Protein AF-A0A850QQF5-F1 (afdb_monomer_lite)

Structure (mmCIF, N/CA/C/O backbone):
data_AF-A0A850QQF5-F1
#
_entry.id   AF-A0A850QQF5-F1
#
loop_
_atom_site.group_PDB
_atom_site.id
_atom_site.type_symbol
_atom_site.label_atom_id
_atom_site.label_alt_id
_atom_site.label_comp_id
_atom_site.label_asym_id
_atom_site.label_entity_id
_atom_site.label_seq_id
_atom_site.pdbx_PDB_ins_code
_atom_site.Cartn_x
_atom_site.Cartn_y
_atom_site.Cartn_z
_atom_site.occupancy
_atom_site.B_iso_or_equiv
_atom_site.auth_seq_id
_atom_site.auth_comp_id
_atom_site.auth_asym_id
_atom_site.auth_atom_id
_atom_site.pdbx_PDB_model_num
ATOM 1 N N . SER A 1 1 ? -0.152 3.761 -12.216 1.00 79.38 1 SER A N 1
ATOM 2 C CA . SER A 1 1 ? 0.917 3.178 -11.365 1.00 79.38 1 SER A CA 1
ATOM 3 C C . SER A 1 1 ? 0.499 1.844 -10.748 1.00 79.38 1 SER A C 1
ATOM 5 O O . SER A 1 1 ? -0.694 1.642 -10.555 1.00 79.38 1 SER A O 1
ATOM 7 N N . LEU A 1 2 ? 1.437 0.941 -10.398 1.00 84.88 2 LEU A N 1
ATOM 8 C CA . LEU A 1 2 ? 1.131 -0.352 -9.733 1.00 84.88 2 LEU A CA 1
ATOM 9 C C . LEU A 1 2 ? 0.282 -0.172 -8.464 1.00 84.88 2 LEU A C 1
ATOM 11 O O . LEU A 1 2 ? -0.657 -0.926 -8.226 1.00 84.88 2 LEU A O 1
ATOM 15 N N . TYR A 1 3 ? 0.544 0.901 -7.714 1.00 83.25 3 TYR A N 1
ATOM 16 C CA . TYR A 1 3 ? -0.250 1.305 -6.555 1.00 83.25 3 TYR A CA 1
ATOM 17 C C . TYR A 1 3 ? -1.742 1.525 -6.871 1.00 83.25 3 TYR A C 1
ATOM 19 O O . TYR A 1 3 ? -2.594 1.119 -6.085 1.00 83.25 3 TYR A O 1
ATOM 27 N N . GLU A 1 4 ? -2.086 2.122 -8.019 1.00 85.31 4 GLU A N 1
ATOM 28 C CA . GLU A 1 4 ? -3.485 2.353 -8.421 1.00 85.31 4 GLU A CA 1
ATOM 29 C C . GLU A 1 4 ? -4.200 1.058 -8.802 1.00 85.31 4 GLU A C 1
ATOM 31 O O . GLU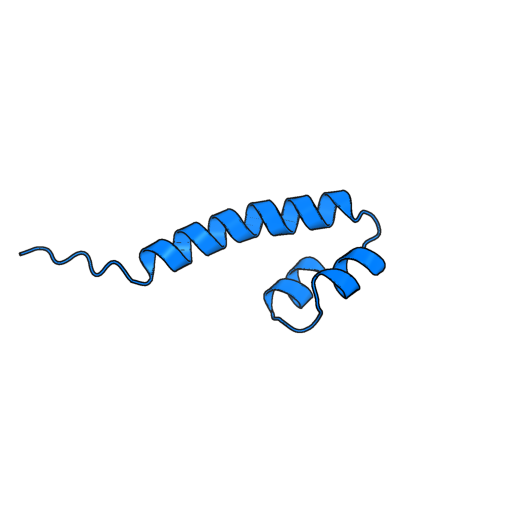 A 1 4 ? -5.368 0.871 -8.473 1.00 85.31 4 GLU A O 1
ATOM 36 N N . LEU A 1 5 ? -3.505 0.154 -9.497 1.00 87.81 5 LEU A N 1
ATOM 37 C CA . LEU A 1 5 ? -4.046 -1.158 -9.856 1.00 87.81 5 LEU A CA 1
ATOM 38 C C . LEU A 1 5 ? -4.293 -1.993 -8.596 1.00 87.81 5 LEU A C 1
ATOM 40 O O . LEU A 1 5 ? -5.363 -2.580 -8.454 1.00 87.81 5 LEU A O 1
ATOM 44 N N . PHE A 1 6 ? -3.352 -1.964 -7.649 1.00 86.38 6 PHE A N 1
ATOM 45 C CA . PHE A 1 6 ? -3.511 -2.576 -6.333 1.00 86.38 6 PHE A CA 1
ATOM 46 C C . PHE A 1 6 ? -4.686 -1.960 -5.557 1.00 86.38 6 PHE A C 1
ATOM 48 O O . PHE A 1 6 ? -5.548 -2.680 -5.064 1.00 86.38 6 PHE A O 1
ATOM 55 N N . THR A 1 7 ? -4.793 -0.626 -5.499 1.00 82.94 7 THR A N 1
ATOM 56 C CA . THR A 1 7 ? -5.897 0.040 -4.779 1.00 82.94 7 THR A CA 1
ATOM 57 C C . THR A 1 7 ? -7.267 -0.149 -5.424 1.00 82.94 7 THR A C 1
ATOM 59 O O . THR A 1 7 ? -8.266 0.022 -4.724 1.00 82.94 7 THR A O 1
ATOM 62 N N . LYS A 1 8 ? -7.321 -0.505 -6.712 1.00 87.75 8 LYS A N 1
ATOM 63 C CA . LYS A 1 8 ? -8.532 -0.925 -7.435 1.00 87.75 8 LYS A CA 1
ATOM 64 C C . LYS A 1 8 ? -8.821 -2.429 -7.311 1.00 87.75 8 LYS A C 1
ATOM 66 O O . LYS A 1 8 ? -9.832 -2.879 -7.836 1.00 87.75 8 LYS A O 1
ATOM 71 N N . GLY A 1 9 ? -7.950 -3.204 -6.657 1.00 85.81 9 GLY A N 1
ATOM 72 C CA . GLY A 1 9 ? -8.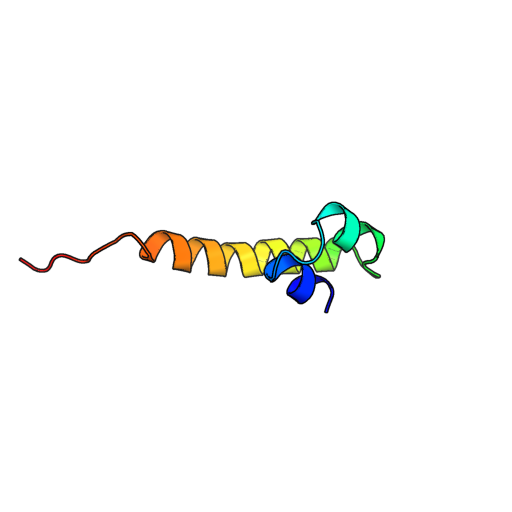074 -4.661 -6.546 1.00 85.81 9 GLY A CA 1
ATOM 73 C C . GLY A 1 9 ? -7.808 -5.415 -7.854 1.00 85.81 9 GLY A C 1
ATOM 74 O O . GLY A 1 9 ? -8.182 -6.576 -7.971 1.00 85.81 9 GLY A O 1
ATOM 75 N N . ALA A 1 10 ? -7.184 -4.768 -8.844 1.00 90.81 10 ALA A N 1
ATOM 76 C CA . ALA A 1 10 ? -6.886 -5.365 -10.146 1.00 90.81 10 ALA A CA 1
ATOM 77 C C . ALA A 1 10 ? -5.663 -6.299 -10.111 1.00 90.81 10 ALA A C 1
ATOM 79 O O . ALA A 1 10 ? -5.551 -7.187 -10.950 1.00 90.81 10 ALA A O 1
ATOM 80 N N . ILE A 1 11 ? -4.749 -6.089 -9.156 1.00 90.88 11 ILE A N 1
ATOM 81 C CA . ILE A 1 11 ? -3.569 -6.930 -8.911 1.00 90.88 11 ILE A CA 1
ATOM 82 C C . ILE A 1 11 ? -3.381 -7.149 -7.408 1.00 90.88 11 ILE A C 1
ATOM 84 O O . ILE A 1 11 ? -3.790 -6.313 -6.597 1.00 90.88 11 ILE A O 1
ATOM 88 N N . THR A 1 12 ? -2.743 -8.257 -7.033 1.00 88.06 12 THR A N 1
ATOM 89 C CA . THR A 1 12 ? -2.430 -8.559 -5.629 1.00 88.06 12 THR A CA 1
ATOM 90 C C . THR A 1 12 ? -1.225 -7.751 -5.135 1.00 88.06 12 THR A C 1
ATOM 92 O O . THR A 1 12 ? -0.407 -7.301 -5.938 1.00 88.06 12 THR A O 1
ATOM 95 N N . GLU A 1 13 ? -1.073 -7.574 -3.813 1.00 85.44 13 GLU A N 1
ATOM 96 C CA . GLU A 1 13 ? 0.137 -6.947 -3.239 1.00 85.44 13 GLU A CA 1
ATOM 97 C C . GLU A 1 13 ? 1.401 -7.685 -3.704 1.00 85.44 13 GLU A C 1
ATOM 99 O O . GLU A 1 13 ? 2.403 -7.059 -4.040 1.00 85.44 13 GLU A O 1
ATOM 104 N N . GLN A 1 14 ? 1.333 -9.016 -3.783 1.00 88.19 14 GLN A N 1
ATOM 105 C CA . GLN A 1 14 ? 2.448 -9.849 -4.211 1.00 88.19 14 GLN A CA 1
ATOM 106 C C . GLN A 1 14 ? 2.820 -9.601 -5.681 1.00 88.19 14 GLN A C 1
ATOM 108 O O . GLN A 1 14 ? 4.004 -9.458 -5.980 1.00 88.19 14 GLN A O 1
ATOM 113 N N . ASP A 1 15 ? 1.843 -9.516 -6.588 1.00 90.00 15 ASP A N 1
ATOM 114 C CA . ASP A 1 15 ? 2.090 -9.194 -8.003 1.00 90.00 15 ASP A CA 1
ATOM 115 C C . ASP A 1 15 ? 2.624 -7.775 -8.172 1.00 90.00 15 ASP A C 1
ATOM 117 O O . ASP A 1 15 ? 3.560 -7.537 -8.936 1.00 90.00 15 ASP A O 1
ATOM 121 N N . ALA A 1 16 ? 2.061 -6.834 -7.413 1.00 87.62 16 ALA A N 1
ATOM 122 C CA . ALA A 1 16 ? 2.490 -5.449 -7.432 1.00 87.62 16 ALA A CA 1
ATOM 123 C C . ALA A 1 16 ? 3.947 -5.310 -6.964 1.00 87.62 16 ALA A C 1
ATOM 125 O O . ALA A 1 16 ? 4.712 -4.585 -7.591 1.00 87.62 16 ALA A O 1
ATOM 126 N N . LEU A 1 17 ? 4.354 -6.029 -5.910 1.00 87.19 17 LEU A N 1
ATOM 127 C CA . LEU A 1 17 ? 5.727 -6.010 -5.392 1.00 87.19 17 LEU A CA 1
ATOM 128 C C . LEU A 1 17 ? 6.735 -6.690 -6.320 1.00 87.19 17 LEU A C 1
ATOM 130 O O . LEU A 1 17 ? 7.868 -6.225 -6.390 1.00 87.19 17 LEU A O 1
ATOM 134 N N . HIS A 1 18 ? 6.346 -7.749 -7.034 1.00 88.62 18 HIS A N 1
ATOM 135 C CA . HIS A 1 18 ? 7.235 -8.413 -7.995 1.00 88.62 18 HIS A CA 1
ATOM 136 C C . HIS A 1 18 ? 7.503 -7.567 -9.243 1.00 88.62 18 HIS A C 1
ATOM 138 O O . HIS A 1 18 ? 8.593 -7.649 -9.799 1.00 88.62 18 HIS A O 1
ATOM 144 N N . HIS A 1 19 ? 6.523 -6.776 -9.686 1.00 86.12 19 HIS A N 1
ATOM 145 C CA . HIS A 1 19 ? 6.665 -5.889 -10.846 1.00 86.12 19 HIS A CA 1
ATOM 146 C C . HIS A 1 19 ? 7.129 -4.472 -10.493 1.00 86.12 19 HIS A C 1
ATOM 148 O O . HIS A 1 19 ? 7.376 -3.677 -11.397 1.00 86.12 19 HIS A O 1
ATOM 154 N N . ALA A 1 20 ? 7.214 -4.122 -9.209 1.00 87.69 20 ALA A N 1
ATOM 155 C CA . ALA A 1 20 ? 7.675 -2.806 -8.796 1.00 87.69 20 ALA A CA 1
ATOM 156 C C . ALA A 1 20 ? 9.175 -2.654 -9.050 1.00 87.69 20 ALA A C 1
ATOM 158 O O . ALA A 1 20 ? 9.969 -3.435 -8.531 1.00 87.69 20 ALA A O 1
ATOM 159 N N . ASP A 1 21 ? 9.558 -1.581 -9.745 1.00 85.88 21 ASP A N 1
ATOM 160 C CA . ASP A 1 21 ? 10.964 -1.193 -9.909 1.00 85.88 21 ASP A CA 1
ATOM 161 C C . ASP A 1 21 ? 11.662 -1.010 -8.545 1.00 85.88 21 ASP A C 1
ATOM 163 O O . ASP A 1 21 ? 12.831 -1.353 -8.380 1.00 85.88 21 ASP A O 1
ATOM 167 N N . SER A 1 22 ? 10.904 -0.537 -7.545 1.00 88.50 22 SER A N 1
AT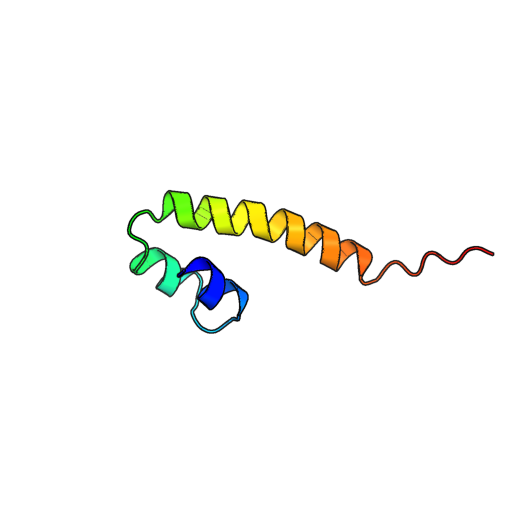OM 168 C CA . SER A 1 22 ? 11.320 -0.394 -6.145 1.00 88.50 22 SER A CA 1
ATOM 169 C C . SER A 1 22 ? 10.236 -0.936 -5.197 1.00 88.50 22 SER A C 1
ATOM 171 O O . SER A 1 22 ? 9.321 -0.199 -4.811 1.00 88.50 22 SER A O 1
ATOM 173 N N . PRO A 1 23 ? 10.328 -2.202 -4.745 1.00 85.75 23 PRO A N 1
ATOM 174 C CA . PRO A 1 23 ? 9.349 -2.814 -3.836 1.00 85.75 23 PRO A CA 1
ATOM 175 C C . PRO A 1 23 ? 9.192 -2.054 -2.512 1.00 85.75 23 PRO A C 1
ATOM 177 O O . PRO A 1 23 ? 8.116 -2.037 -1.912 1.00 85.75 23 PRO A O 1
ATOM 180 N N . ASN A 1 24 ? 10.264 -1.401 -2.056 1.00 86.69 24 ASN A N 1
ATOM 181 C CA . ASN A 1 24 ? 10.259 -0.590 -0.843 1.00 86.69 24 ASN A CA 1
ATOM 182 C C . ASN A 1 24 ? 9.395 0.673 -0.992 1.00 86.69 24 ASN A C 1
ATOM 184 O O . ASN A 1 24 ? 8.577 0.961 -0.119 1.00 86.69 24 ASN A O 1
ATOM 188 N N . ASP A 1 25 ? 9.520 1.379 -2.118 1.00 88.12 25 ASP A N 1
ATOM 189 C CA . ASP A 1 25 ? 8.716 2.573 -2.403 1.00 88.12 25 ASP A CA 1
ATOM 190 C C . ASP A 1 25 ? 7.246 2.205 -2.571 1.00 88.12 25 ASP A C 1
ATOM 192 O O . ASP A 1 25 ? 6.368 2.891 -2.048 1.00 88.12 25 ASP A O 1
ATOM 196 N N . LEU A 1 26 ? 6.965 1.065 -3.213 1.00 86.44 26 LEU A N 1
ATOM 197 C CA . LEU A 1 26 ? 5.603 0.558 -3.315 1.00 86.44 26 LEU A CA 1
ATOM 198 C C . LEU A 1 26 ? 5.022 0.222 -1.931 1.00 86.44 26 LEU A C 1
ATOM 200 O O . LEU A 1 26 ? 3.897 0.627 -1.642 1.00 86.44 26 LEU A O 1
ATOM 204 N N . ARG A 1 27 ? 5.777 -0.446 -1.040 1.00 87.44 27 ARG A N 1
ATOM 205 C CA . ARG A 1 27 ? 5.345 -0.683 0.355 1.00 87.44 27 ARG A CA 1
ATOM 206 C C . ARG A 1 27 ? 5.095 0.622 1.096 1.00 87.44 27 ARG A C 1
ATOM 208 O O . ARG A 1 27 ? 4.128 0.697 1.851 1.00 87.44 27 ARG A O 1
ATOM 215 N N . LEU A 1 28 ? 5.934 1.639 0.894 1.00 87.81 28 LEU A N 1
ATOM 216 C CA . LEU A 1 28 ? 5.745 2.946 1.513 1.00 87.81 28 LEU A CA 1
ATOM 217 C C . LEU A 1 28 ? 4.454 3.602 1.013 1.00 87.81 28 LEU A C 1
ATOM 219 O O . LEU A 1 28 ? 3.635 4.004 1.835 1.00 87.81 28 LEU A O 1
ATOM 223 N N .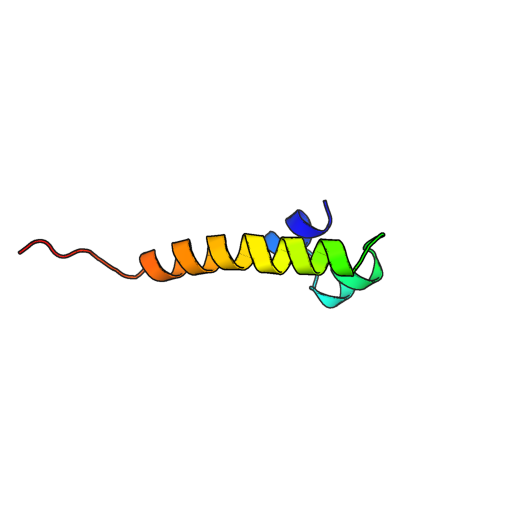 MET A 1 29 ? 4.219 3.631 -0.300 1.00 85.81 29 MET A N 1
ATOM 224 C CA . MET A 1 29 ? 2.987 4.166 -0.894 1.00 85.81 29 MET A CA 1
ATOM 225 C C . MET A 1 29 ? 1.741 3.414 -0.418 1.00 85.81 29 MET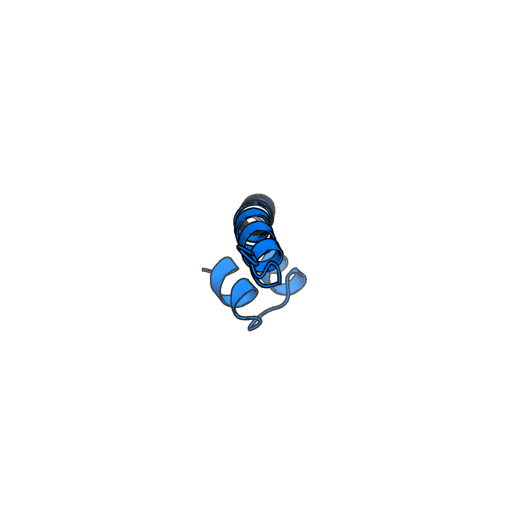 A C 1
ATOM 227 O O . MET A 1 29 ? 0.755 4.044 -0.041 1.00 85.81 29 MET A O 1
ATOM 231 N N . ILE A 1 30 ? 1.799 2.079 -0.356 1.00 86.00 30 ILE A N 1
ATOM 232 C CA . ILE A 1 30 ? 0.719 1.247 0.186 1.00 86.00 30 ILE A CA 1
ATOM 233 C C . ILE A 1 30 ? 0.483 1.578 1.657 1.00 86.00 30 ILE A C 1
ATOM 235 O O . ILE A 1 30 ? -0.657 1.804 2.043 1.00 86.00 30 ILE A O 1
ATOM 239 N N . LYS A 1 31 ? 1.527 1.658 2.486 1.00 84.19 31 LYS A N 1
ATOM 240 C CA . LYS A 1 31 ? 1.409 1.962 3.920 1.00 84.19 31 LYS A CA 1
ATOM 241 C C . LYS A 1 31 ? 0.852 3.366 4.165 1.00 84.19 31 LYS A C 1
ATOM 243 O O . LYS A 1 31 ? 0.007 3.518 5.040 1.00 84.19 31 LYS A O 1
ATOM 248 N N . VAL A 1 32 ? 1.328 4.371 3.427 1.00 84.81 32 VAL A N 1
ATOM 249 C CA . VAL A 1 32 ? 0.887 5.771 3.536 1.00 84.81 32 VAL A CA 1
ATOM 250 C C . VAL A 1 32 ? -0.562 5.891 3.079 1.00 84.81 32 VAL A C 1
ATOM 252 O O . VAL A 1 32 ? -1.418 6.233 3.885 1.00 84.81 32 VAL A O 1
ATOM 255 N N . GLY A 1 33 ? -0.872 5.461 1.856 1.00 75.44 33 GLY A N 1
ATOM 256 C CA . GLY A 1 33 ? -2.235 5.510 1.338 1.00 75.44 33 GLY A CA 1
ATOM 257 C C . GLY A 1 33 ? -3.221 4.614 2.091 1.00 75.44 33 GLY A C 1
ATOM 258 O O . GLY A 1 33 ? -4.403 4.931 2.170 1.00 75.44 33 GLY A O 1
ATOM 259 N N . SER A 1 34 ? -2.757 3.525 2.714 1.00 71.25 34 SER A N 1
ATOM 260 C CA . SER A 1 34 ? -3.580 2.717 3.624 1.00 71.25 34 SER A CA 1
ATOM 261 C C . SER A 1 34 ? -3.853 3.420 4.944 1.00 71.25 34 SER A C 1
ATOM 263 O O . SER A 1 34 ? -4.895 3.158 5.525 1.00 71.25 34 SER A O 1
ATOM 265 N N . LYS A 1 35 ? -2.977 4.302 5.444 1.00 64.88 35 LYS A N 1
ATOM 266 C CA . LYS A 1 35 ? -3.284 5.121 6.629 1.00 64.88 35 LYS A CA 1
ATOM 267 C C . LYS A 1 35 ? -4.370 6.141 6.313 1.00 64.88 35 LYS A C 1
ATOM 269 O O . LYS A 1 35 ? -5.299 6.257 7.103 1.00 64.88 35 LYS A O 1
ATOM 274 N N . ASP A 1 36 ? -4.310 6.780 5.147 1.00 61.91 36 ASP A N 1
ATOM 275 C CA . ASP A 1 36 ? -5.379 7.665 4.672 1.00 61.91 36 ASP A CA 1
ATOM 276 C C . ASP A 1 36 ? -6.680 6.887 4.444 1.00 61.91 36 ASP A C 1
ATOM 278 O O . ASP A 1 36 ? -7.736 7.293 4.921 1.00 61.91 36 ASP A O 1
ATOM 282 N N . LYS A 1 37 ? -6.607 5.706 3.808 1.00 60.00 37 LYS A N 1
ATOM 283 C CA . LYS A 1 37 ? -7.765 4.819 3.632 1.00 60.00 37 LYS A CA 1
ATOM 284 C C . LYS A 1 37 ? -8.316 4.287 4.958 1.00 60.00 37 LYS A C 1
ATOM 286 O O . LYS A 1 37 ? -9.522 4.182 5.117 1.00 60.00 37 LYS A O 1
ATOM 291 N N . THR A 1 38 ? -7.472 3.925 5.915 1.00 56.59 38 THR A N 1
ATOM 292 C CA . THR A 1 38 ? -7.926 3.431 7.225 1.00 56.59 38 THR A CA 1
ATOM 293 C C . THR A 1 38 ? -8.542 4.565 8.027 1.00 56.59 38 THR A C 1
ATOM 295 O O . THR A 1 38 ? -9.548 4.336 8.682 1.00 56.59 38 THR A O 1
ATOM 298 N N . ALA A 1 39 ? -8.003 5.786 7.924 1.00 57.25 39 ALA A N 1
ATOM 299 C CA . ALA A 1 39 ? -8.637 6.964 8.495 1.00 57.25 39 ALA A CA 1
ATOM 300 C C . ALA A 1 39 ? -10.039 7.139 7.905 1.00 57.25 39 ALA A C 1
ATOM 302 O O . ALA A 1 39 ? -10.980 7.084 8.675 1.00 57.25 39 ALA A O 1
ATOM 303 N N . ILE A 1 40 ? -10.210 7.214 6.577 1.00 56.94 40 ILE A N 1
ATOM 304 C CA . ILE A 1 40 ? -11.544 7.376 5.954 1.00 56.94 40 ILE A CA 1
ATOM 305 C C . ILE A 1 40 ? -12.505 6.202 6.233 1.00 56.94 40 ILE A C 1
ATOM 307 O O . ILE A 1 40 ? -13.677 6.446 6.489 1.00 56.94 40 ILE A O 1
ATOM 311 N N . ASN A 1 41 ? -12.032 4.948 6.261 1.00 57.44 41 ASN A N 1
ATOM 312 C CA . ASN A 1 41 ? -12.874 3.786 6.593 1.00 57.44 41 ASN A CA 1
ATOM 313 C C . ASN A 1 41 ? -13.233 3.734 8.090 1.00 57.44 41 ASN A C 1
ATOM 315 O O . ASN A 1 41 ? -14.270 3.190 8.448 1.00 57.44 41 ASN A O 1
ATOM 319 N N . ALA A 1 42 ? -12.408 4.305 8.977 1.00 57.62 42 ALA A N 1
ATOM 320 C CA . ALA A 1 42 ? -12.733 4.428 10.398 1.00 57.62 42 ALA A CA 1
ATOM 321 C C . ALA A 1 42 ? -13.800 5.506 10.674 1.00 57.62 42 ALA A C 1
ATOM 323 O O . ALA A 1 42 ? -14.434 5.464 11.725 1.00 57.62 42 ALA A O 1
ATOM 324 N N . LEU A 1 43 ? -14.021 6.446 9.744 1.00 58.09 43 LEU A N 1
ATOM 325 C CA . LEU A 1 43 ? -15.109 7.438 9.815 1.00 58.09 43 LEU A CA 1
ATOM 326 C C . LEU A 1 43 ? -16.385 6.948 9.110 1.00 58.09 43 LEU A C 1
ATOM 328 O O . LEU A 1 43 ? -17.458 7.452 9.417 1.00 58.09 43 LEU A O 1
ATOM 332 N N . ASP A 1 44 ? -16.282 5.965 8.208 1.00 60.91 44 ASP A N 1
ATOM 333 C CA . ASP A 1 44 ? -17.401 5.418 7.413 1.00 60.91 44 ASP A CA 1
ATOM 334 C C . ASP A 1 44 ? -18.478 4.709 8.266 1.00 60.91 44 ASP A C 1
ATOM 336 O O . ASP A 1 44 ? -19.563 4.401 7.786 1.00 60.91 44 ASP A O 1
ATOM 340 N N . GLY A 1 45 ? -18.205 4.486 9.558 1.00 57.91 45 GLY A N 1
ATOM 341 C CA . GLY A 1 45 ? -19.152 3.929 10.533 1.00 57.91 45 GLY A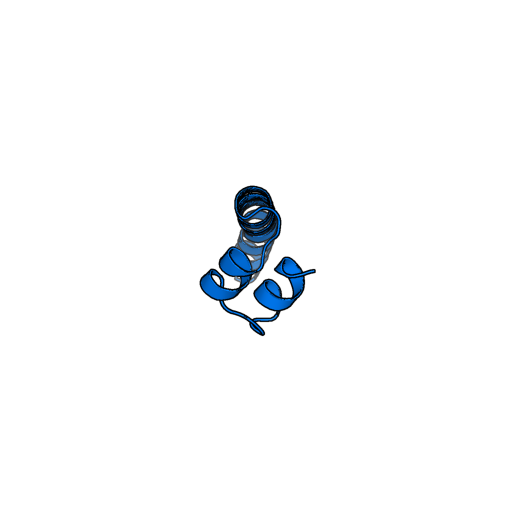 CA 1
ATOM 342 C C . GLY A 1 45 ? -19.458 4.828 11.735 1.00 57.91 45 GLY A C 1
ATOM 343 O O . GLY A 1 45 ? -20.191 4.405 12.626 1.00 57.91 45 GLY A O 1
ATOM 344 N N . VAL A 1 46 ? -18.905 6.045 11.801 1.00 60.59 46 VAL A N 1
ATOM 345 C CA . VAL A 1 46 ? -19.218 7.002 12.873 1.00 60.59 46 VAL A CA 1
ATOM 346 C C . VAL A 1 46 ? -20.290 7.953 12.354 1.00 60.59 46 VAL A C 1
ATOM 348 O O . VAL A 1 46 ? -20.002 9.033 11.841 1.00 60.59 46 VAL A O 1
ATOM 351 N N . THR A 1 47 ? -21.556 7.561 12.494 1.00 60.28 47 THR A N 1
ATOM 352 C CA . THR A 1 47 ? -22.649 8.535 12.521 1.00 60.28 47 THR A CA 1
ATOM 353 C C . THR A 1 47 ? -22.429 9.402 13.755 1.00 60.28 47 THR A C 1
ATOM 355 O O . THR A 1 47 ? -22.587 8.951 14.888 1.00 60.28 47 THR A O 1
ATOM 358 N N . VAL A 1 48 ? -21.966 10.634 13.548 1.00 61.62 48 VAL A N 1
ATOM 359 C CA . VAL A 1 48 ? -21.887 11.632 14.616 1.00 61.62 48 VAL A CA 1
ATOM 360 C C . VAL A 1 48 ? -23.328 12.031 14.941 1.00 61.62 48 VAL A C 1
ATOM 362 O O . VAL A 1 48 ? -23.863 12.973 14.360 1.00 61.62 48 VAL A O 1
ATOM 365 N N . ASP A 1 49 ? -23.997 11.251 15.791 1.00 62.72 49 ASP A N 1
ATOM 366 C CA . ASP A 1 49 ? -25.313 11.591 16.329 1.00 62.72 49 ASP A CA 1
ATOM 367 C C . ASP A 1 49 ? -25.141 12.802 17.250 1.00 62.72 49 ASP A C 1
ATOM 369 O O . ASP A 1 49 ? -24.659 12.699 18.380 1.00 62.72 49 ASP A O 1
ATOM 373 N N . PHE A 1 50 ? -25.488 13.977 16.734 1.00 61.50 50 PHE A N 1
ATOM 374 C CA . PHE A 1 50 ? -25.708 15.158 17.553 1.00 61.50 50 PHE A CA 1
ATOM 375 C C . PHE A 1 50 ? -27.137 15.087 18.093 1.00 61.50 50 PHE A C 1
ATOM 377 O O . PHE A 1 50 ? -28.070 15.502 17.404 1.00 61.50 50 PHE A O 1
ATOM 384 N N . ASN A 1 51 ? -27.301 14.558 19.307 1.00 48.12 51 ASN A N 1
ATOM 385 C CA . ASN A 1 51 ? -28.536 14.684 20.081 1.00 48.12 51 ASN A CA 1
ATOM 386 C C . ASN A 1 51 ? -28.246 15.246 21.473 1.00 48.12 51 ASN A C 1
ATOM 388 O O . ASN A 1 51 ? -27.387 14.662 22.172 1.00 48.12 51 ASN A O 1
#

Radius of gyration: 14.55 Å; chains: 1; bounding box: 40×25×31 Å

pLDDT: mean 76.91, std 13.16, range [48.12, 90.88]

Sequence (51 aa):
SLYELFTKGAITEQDALHHADSPNDLRLMIKVGSKDKTAINALDGVTVDFN

Organism: Photobacterium damselae subsp. damselae (NCBI:txid85581)

Secondary structure (DSSP, 8-state):
-HHHHHHTTSS-HHHHHHH-S-HHHHHHHHHHHHHHHHHHHHHTT------

Foldseek 3Di:
DLLVCVVVVVDDLVVSLVPDPDSVVSVVSCVVVVVVVVVVVVCVPDPPDPD